Protein AF-A0A378BG82-F1 (afdb_monomer)

Organism: Klebsiella pneumoniae (NCBI:txid573)

Solvent-accessible surface area (backbone atoms only — not comparable to full-atom values): 4942 Å² total; per-residue (Å²): 87,62,53,72,66,51,67,63,74,43,79,66,79,80,82,86,80,63,85,80,85,57,61,68,60,53,48,53,51,51,54,51,50,51,50,50,48,44,39,36,76,75,71,64,45,64,68,81,54,76,36,70,36,33,70,46,47,51,69,41,100,84,72,44,66,60,40,40,33,29,82,35,86,65,87,78,79,75,134

Secondary structure (DSSP, 8-state):
-----B---EE----SSS----HHHHHHHHHHHHHHHHHHHTS--------BS-SB----TTS--SEE--SB-------

Foldseek 3Di:
DEAAEDFDWDQDDDPVPDDDPPVVRVVRVVVVVVVVVCCCPVVVDDYDYYHYPACEQDQDPVRDRRIGTHPHYDDPDDD

Mean predicted aligned error: 3.37 Å

pLDDT: mean 93.78, std 7.13, range [56.0, 98.69]

Radius of gyration: 15.23 Å; Cα contacts (8 Å, |Δi|>4): 90; chains: 1; bounding box: 37×20×41 Å

Nearest PDB structures (foldseek):
  2e9m-assembly1_A  TM=8.828E-01  e=2.269E-04  Homo sapiens
  2zox-assembly1_A  TM=8.835E-01  e=2.427E-04  Homo sapiens
  3gno-assembly1_A  TM=8.478E-01  e=2.969E-04  Oryza sativa Japonica Group
  1myr-assembly1_A-2  TM=9.061E-01  e=8.133E-04  Sinapis alba
  7z1i-assembly2_C  TM=8.946E-01  e=9.302E-04  Arabidopsis thaliana

InterPro domains:
  IPR001360 Glycoside hydrolase family 1 [PF00232] (4-77)
  IPR001360 Glycoside hydrolase family 1 [PR00131] (1-9)
  IPR001360 Glycoside hydrolase family 1 [PR00131] (22-33)
  IPR001360 Glycoside hydrolase family 1 [PR00131] (44-61)
  IPR001360 Glycoside hydrolase family 1 [PR00131] (68-79)
  IPR017853 Glycoside hydrolase superfamily [SSF51445] (4-78)

Sequence (79 aa):
MFPIENGIGVIESWDGEHPIADDYRIAYHRDHINAMKAAIFEDGAQVIGYLGWGLIDILSSQGDMRKRYGVVYVNREKP

Structure (mmCIF, N/CA/C/O backbone):
data_AF-A0A378BG82-F1
#
_entry.id   AF-A0A378BG82-F1
#
loop_
_atom_site.group_PDB
_atom_site.id
_atom_site.type_symbol
_atom_site.label_atom_id
_at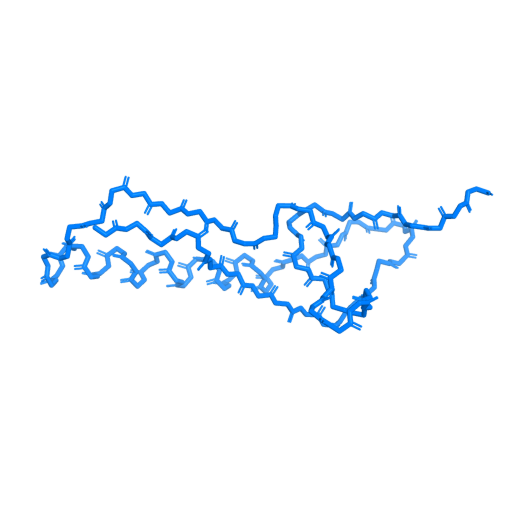om_site.label_alt_id
_atom_site.label_comp_id
_atom_site.label_asym_id
_atom_site.label_entity_id
_atom_site.label_seq_id
_atom_site.pdbx_PDB_ins_code
_atom_site.Cartn_x
_atom_site.Cartn_y
_atom_site.Cartn_z
_atom_site.occupancy
_atom_site.B_iso_or_equiv
_atom_site.auth_seq_id
_atom_site.auth_comp_id
_atom_site.auth_asym_id
_atom_site.auth_atom_id
_atom_site.pdbx_PDB_model_num
ATOM 1 N N . MET A 1 1 ? -3.778 -1.546 18.919 1.00 91.94 1 MET A N 1
ATOM 2 C CA . MET A 1 1 ? -3.021 -2.188 17.823 1.00 91.94 1 MET A CA 1
ATOM 3 C C . MET A 1 1 ? -2.821 -1.171 16.708 1.00 91.94 1 MET A C 1
ATOM 5 O O . MET A 1 1 ? -3.692 -0.337 16.495 1.00 91.94 1 MET A O 1
ATOM 9 N N . PHE A 1 2 ? -1.667 -1.191 16.050 1.00 96.25 2 PHE A N 1
ATOM 10 C CA . PHE A 1 2 ? -1.350 -0.297 14.939 1.00 96.25 2 PHE A CA 1
ATOM 11 C C . PHE A 1 2 ? -0.561 -1.119 13.906 1.00 96.25 2 PHE A C 1
ATOM 13 O O . PHE A 1 2 ? 0.624 -1.363 14.132 1.00 96.25 2 PHE A O 1
ATOM 20 N N . PRO A 1 3 ? -1.179 -1.597 12.811 1.00 95.94 3 PRO A N 1
ATOM 21 C CA . PRO A 1 3 ? -0.447 -2.198 11.701 1.00 95.94 3 PRO A CA 1
ATOM 22 C C . PRO A 1 3 ? 0.501 -1.169 11.081 1.00 95.94 3 PRO A C 1
ATOM 24 O O . PRO A 1 3 ? 0.061 -0.203 10.456 1.00 95.94 3 PRO A O 1
ATOM 27 N N . ILE A 1 4 ? 1.801 -1.344 11.317 1.00 97.38 4 ILE A N 1
ATOM 28 C CA . ILE A 1 4 ? 2.837 -0.422 10.827 1.00 97.38 4 ILE A CA 1
ATOM 29 C C . ILE A 1 4 ? 3.311 -0.756 9.408 1.00 97.38 4 ILE A C 1
ATOM 31 O O . ILE A 1 4 ? 3.890 0.100 8.749 1.00 97.38 4 ILE A O 1
ATOM 35 N N . GLU A 1 5 ? 3.052 -1.978 8.942 1.00 96.69 5 GLU A N 1
ATOM 36 C CA . GLU A 1 5 ? 3.378 -2.429 7.595 1.00 96.69 5 GLU A CA 1
ATOM 37 C C . GLU A 1 5 ? 2.262 -3.330 7.065 1.00 96.69 5 GLU A C 1
ATOM 39 O O . GLU A 1 5 ? 1.942 -4.372 7.640 1.00 96.69 5 GLU A O 1
ATOM 44 N N . ASN A 1 6 ? 1.682 -2.943 5.935 1.00 97.62 6 ASN A N 1
ATOM 45 C CA . ASN A 1 6 ? 0.882 -3.830 5.102 1.00 97.62 6 ASN A CA 1
ATOM 46 C C . ASN A 1 6 ? 0.970 -3.356 3.651 1.00 97.62 6 ASN A C 1
ATOM 48 O O . ASN A 1 6 ? 0.689 -2.197 3.363 1.00 97.62 6 ASN A O 1
ATOM 52 N N . GLY A 1 7 ? 1.385 -4.233 2.745 1.00 96.88 7 GLY A N 1
ATOM 53 C CA . GLY A 1 7 ? 1.548 -3.931 1.326 1.00 96.88 7 GLY A CA 1
ATOM 54 C C . GLY A 1 7 ? 1.945 -5.180 0.550 1.00 96.88 7 GLY A C 1
ATOM 55 O O . GLY A 1 7 ? 2.179 -6.234 1.141 1.00 96.88 7 GLY A O 1
ATOM 56 N N . ILE A 1 8 ? 2.027 -5.053 -0.772 1.00 97.00 8 ILE A N 1
ATOM 57 C CA . ILE A 1 8 ? 2.367 -6.151 -1.678 1.00 97.00 8 ILE A CA 1
ATOM 58 C C . ILE A 1 8 ? 3.551 -5.777 -2.573 1.00 97.00 8 ILE A C 1
ATOM 60 O O . ILE A 1 8 ? 3.610 -4.690 -3.155 1.00 97.00 8 ILE A O 1
ATOM 64 N N . GLY A 1 9 ? 4.501 -6.707 -2.677 1.00 95.06 9 GLY A N 1
ATOM 65 C CA . GLY A 1 9 ? 5.607 -6.641 -3.626 1.00 95.06 9 GLY A CA 1
ATOM 66 C C . GLY A 1 9 ? 5.286 -7.434 -4.890 1.00 95.06 9 GLY A C 1
ATOM 67 O O . GLY A 1 9 ? 5.059 -8.640 -4.791 1.00 95.06 9 GLY A O 1
ATOM 68 N N . VAL A 1 10 ? 5.312 -6.795 -6.059 1.00 95.56 10 VAL A 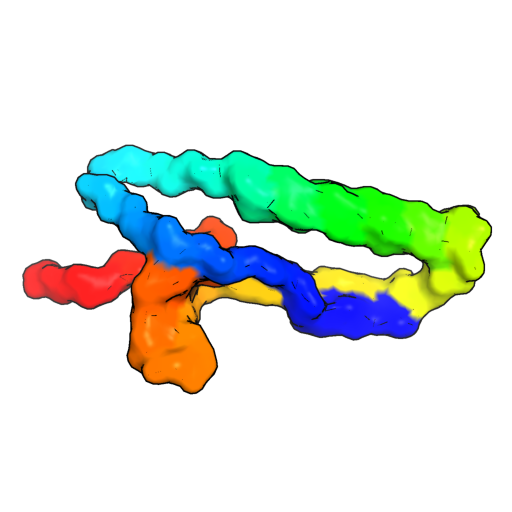N 1
ATOM 69 C CA . VAL A 1 10 ? 4.988 -7.425 -7.354 1.00 95.56 10 VAL A CA 1
ATOM 70 C C . VAL A 1 10 ? 6.149 -7.258 -8.326 1.00 95.56 10 VAL A C 1
ATOM 72 O O . VAL A 1 10 ? 6.808 -6.224 -8.331 1.00 95.56 10 VAL A O 1
ATOM 75 N N . ILE A 1 11 ? 6.447 -8.302 -9.104 1.00 93.62 11 ILE A N 1
ATOM 76 C CA . ILE A 1 11 ? 7.471 -8.235 -10.153 1.00 93.62 11 ILE A CA 1
ATOM 77 C C . ILE A 1 11 ? 6.839 -7.604 -11.389 1.00 93.62 11 ILE A C 1
ATOM 79 O O . ILE A 1 11 ? 5.979 -8.219 -12.013 1.00 93.62 11 ILE A O 1
ATOM 83 N N . GLU A 1 12 ? 7.267 -6.394 -11.727 1.00 90.50 12 GLU A N 1
ATOM 84 C CA . GLU A 1 12 ? 6.766 -5.636 -12.873 1.00 90.50 12 GLU A CA 1
ATOM 85 C C . GLU A 1 12 ? 7.752 -4.514 -13.247 1.00 90.50 12 GLU A C 1
ATOM 87 O O . GLU A 1 12 ? 8.662 -4.182 -12.480 1.00 90.50 12 GLU A O 1
ATOM 92 N N . SER A 1 13 ? 7.536 -3.894 -14.403 1.00 87.56 13 SER A N 1
ATOM 93 C CA . SER A 1 13 ? 8.316 -2.759 -14.898 1.00 87.56 13 SER A CA 1
ATOM 94 C C . SER A 1 13 ? 7.400 -1.698 -15.499 1.00 87.56 13 SER A C 1
ATOM 96 O O . SER A 1 13 ? 6.368 -2.026 -16.081 1.00 87.56 13 SER A O 1
ATOM 98 N N . TRP A 1 14 ? 7.800 -0.432 -15.380 1.00 91.25 14 TRP A N 1
ATOM 99 C CA . TRP A 1 14 ? 7.181 0.663 -16.124 1.00 91.25 14 TRP A CA 1
ATOM 100 C C . TRP A 1 14 ? 7.578 0.580 -17.603 1.00 91.25 14 TRP A C 1
ATOM 102 O O . TRP A 1 14 ? 8.692 0.158 -17.911 1.00 91.25 14 TRP A O 1
ATOM 112 N N . ASP A 1 15 ? 6.682 0.966 -18.507 1.00 90.31 15 ASP A N 1
ATOM 113 C CA . ASP A 1 15 ? 6.909 0.923 -19.957 1.00 90.31 15 ASP A CA 1
ATOM 114 C C . ASP A 1 15 ? 7.634 2.164 -20.508 1.00 90.31 15 ASP A C 1
ATOM 116 O O . ASP A 1 15 ? 7.992 2.187 -21.681 1.00 90.31 15 ASP A O 1
ATOM 120 N N . GLY A 1 16 ? 7.868 3.180 -19.673 1.00 91.50 16 GLY A N 1
ATOM 1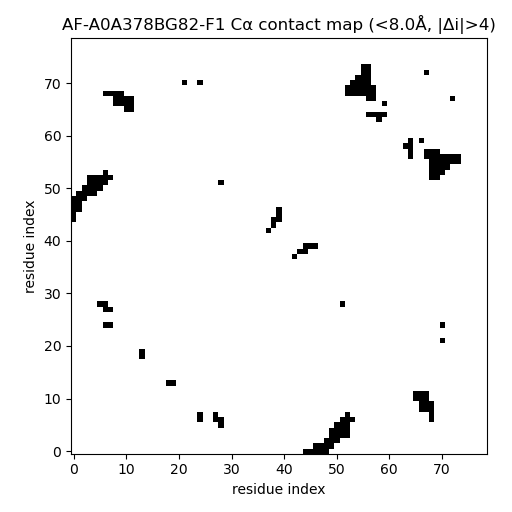21 C CA . GLY A 1 16 ? 8.519 4.428 -20.075 1.00 91.50 16 GLY A CA 1
ATOM 122 C C . GLY A 1 16 ? 7.568 5.492 -20.629 1.00 91.50 16 GLY A C 1
ATOM 123 O O . GLY A 1 16 ? 7.995 6.624 -20.851 1.00 91.50 16 GLY A O 1
ATOM 124 N N . GLU A 1 17 ? 6.288 5.167 -20.824 1.00 93.50 17 GLU A N 1
ATOM 125 C CA . GLU A 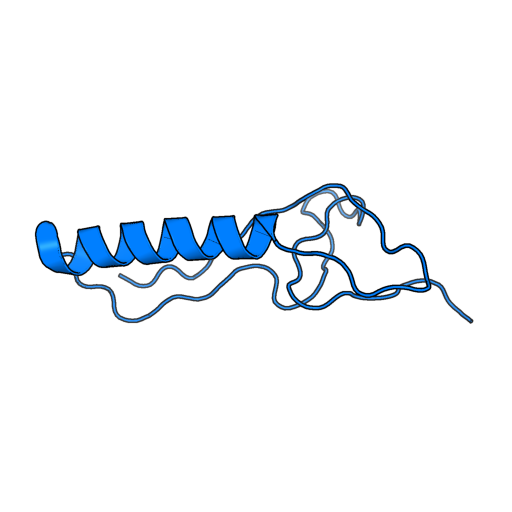1 17 ? 5.347 6.010 -21.569 1.00 93.50 17 GLU A CA 1
ATOM 126 C C . GLU A 1 17 ? 4.026 6.231 -20.821 1.00 93.50 17 GLU A C 1
ATOM 128 O O . GLU A 1 17 ? 3.565 7.369 -20.704 1.00 93.50 17 GLU A O 1
ATOM 133 N N . HIS A 1 18 ? 3.423 5.174 -20.275 1.00 94.56 18 HIS A N 1
ATOM 134 C CA . HIS A 1 18 ? 2.078 5.209 -19.702 1.00 94.56 18 HIS A CA 1
ATOM 135 C C . HIS A 1 18 ? 2.099 5.089 -18.177 1.00 94.56 18 HIS A C 1
ATOM 137 O O . HIS A 1 18 ? 2.962 4.423 -17.612 1.00 94.56 18 HIS A O 1
ATOM 143 N N . PRO A 1 19 ? 1.134 5.683 -17.457 1.00 92.56 19 PRO A N 1
ATOM 144 C CA . PRO A 1 19 ? 0.995 5.441 -16.027 1.00 92.56 19 PRO A CA 1
ATOM 145 C C . PRO A 1 19 ? 0.875 3.946 -15.709 1.00 92.56 19 PRO A C 1
ATOM 147 O O . PRO A 1 19 ? 0.204 3.197 -16.418 1.00 92.56 19 PRO A O 1
ATOM 150 N N . ILE A 1 20 ? 1.482 3.522 -14.602 1.00 94.12 20 ILE A N 1
ATOM 151 C CA . ILE A 1 20 ? 1.364 2.141 -14.130 1.00 94.12 20 ILE A CA 1
ATOM 152 C C . ILE A 1 20 ? -0.081 1.884 -13.681 1.00 94.12 20 ILE A C 1
ATOM 154 O O . ILE A 1 20 ? -0.595 2.575 -12.799 1.00 94.12 20 ILE A O 1
ATOM 158 N N . ALA A 1 21 ? -0.724 0.876 -14.272 1.00 95.19 21 ALA A N 1
ATOM 159 C CA . ALA A 1 21 ? -2.062 0.430 -13.894 1.00 95.19 21 ALA A CA 1
ATOM 160 C C . ALA A 1 21 ? -2.002 -0.446 -12.631 1.00 95.19 21 ALA A C 1
ATOM 162 O O . ALA A 1 21 ? -1.855 -1.665 -12.699 1.00 95.19 21 ALA A O 1
ATOM 163 N N . ASP A 1 22 ? -2.099 0.191 -11.466 1.00 95.94 22 ASP A N 1
ATOM 164 C CA . ASP A 1 22 ? -1.852 -0.442 -10.166 1.00 95.94 22 ASP A CA 1
ATOM 165 C C . ASP A 1 22 ? -3.113 -1.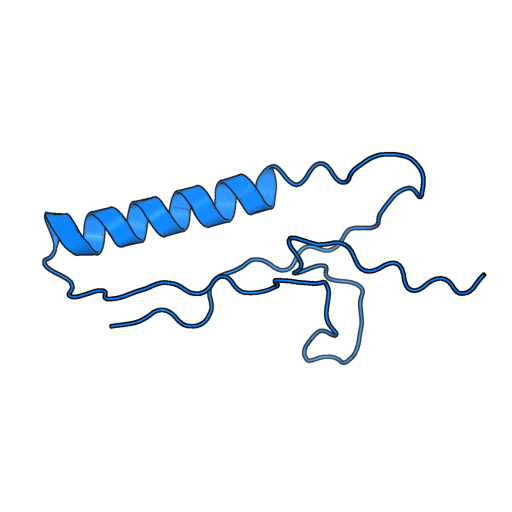021 -9.481 1.00 95.94 22 ASP A C 1
ATOM 167 O O . ASP A 1 22 ? -3.270 -1.005 -8.255 1.00 95.94 22 ASP A O 1
ATOM 171 N N . ASP A 1 23 ? -4.057 -1.529 -10.279 1.00 96.94 23 ASP A N 1
ATOM 172 C CA . ASP A 1 23 ? -5.360 -2.008 -9.793 1.00 96.94 23 ASP A CA 1
ATOM 173 C C . ASP A 1 23 ? -5.229 -3.155 -8.785 1.00 96.94 23 ASP A C 1
ATOM 175 O O . ASP A 1 23 ? -6.028 -3.272 -7.853 1.00 96.94 23 ASP A O 1
ATOM 179 N N . TYR A 1 24 ? -4.195 -3.985 -8.921 1.00 96.19 24 TYR A N 1
ATOM 180 C CA . TYR A 1 24 ? -3.957 -5.098 -8.009 1.00 96.19 24 TYR A CA 1
ATOM 181 C C . TYR A 1 24 ? -3.484 -4.621 -6.622 1.00 96.19 24 TYR A C 1
ATOM 183 O O . TYR A 1 24 ? -3.879 -5.213 -5.617 1.00 96.19 24 TYR A O 1
ATOM 191 N N . ARG A 1 25 ? -2.684 -3.544 -6.517 1.00 97.12 25 ARG A N 1
ATOM 192 C CA . ARG A 1 25 ? -2.269 -2.974 -5.220 1.00 97.12 25 ARG A CA 1
ATOM 193 C C . ARG A 1 25 ? -3.421 -2.212 -4.583 1.00 97.12 25 ARG A C 1
ATOM 195 O O . ARG A 1 25 ? -3.609 -2.294 -3.368 1.00 97.12 25 ARG A O 1
ATOM 202 N N . ILE A 1 26 ? -4.248 -1.550 -5.399 1.00 97.38 26 ILE A N 1
ATOM 203 C CA . ILE A 1 26 ? -5.511 -0.949 -4.951 1.00 97.38 26 ILE A CA 1
ATOM 204 C C . ILE A 1 26 ? -6.436 -2.024 -4.369 1.00 97.38 26 ILE A C 1
ATOM 206 O O . ILE A 1 26 ? -6.962 -1.836 -3.270 1.00 97.38 26 ILE A O 1
ATOM 210 N N . ALA A 1 27 ? -6.625 -3.144 -5.072 1.00 98.38 27 ALA A N 1
ATOM 211 C CA . ALA A 1 27 ? -7.431 -4.266 -4.594 1.00 98.38 27 ALA A CA 1
ATOM 212 C C . ALA A 1 27 ? -6.858 -4.845 -3.293 1.00 98.38 27 ALA A C 1
ATOM 214 O O . ALA A 1 27 ? -7.579 -4.950 -2.304 1.00 98.38 27 ALA A O 1
ATOM 215 N N . TYR A 1 28 ? -5.545 -5.092 -3.245 1.00 98.19 28 TYR A N 1
ATOM 216 C CA . TYR A 1 28 ? -4.864 -5.604 -2.056 1.00 98.19 28 TYR A CA 1
ATOM 217 C C . TYR A 1 28 ? -5.130 -4.741 -0.816 1.00 98.19 28 TYR A C 1
ATOM 219 O O . TYR A 1 28 ? -5.572 -5.254 0.214 1.00 98.19 28 TYR A O 1
ATOM 227 N N . HIS A 1 29 ? -4.903 -3.426 -0.900 1.00 97.88 29 HIS A N 1
ATOM 228 C CA . HIS A 1 29 ? -5.138 -2.538 0.238 1.00 97.88 29 HIS A CA 1
ATOM 229 C C . HIS A 1 29 ? -6.618 -2.428 0.593 1.00 97.88 29 HIS A C 1
ATOM 231 O O . HIS A 1 29 ? -6.955 -2.414 1.775 1.00 97.88 29 HIS A O 1
ATOM 237 N N . ARG A 1 30 ? -7.508 -2.377 -0.403 1.00 98.31 30 ARG A N 1
ATOM 238 C CA . ARG A 1 30 ? -8.957 -2.334 -0.176 1.00 98.31 30 ARG A CA 1
ATOM 239 C C . ARG A 1 30 ? -9.426 -3.541 0.629 1.00 98.31 30 ARG A C 1
ATOM 241 O O . ARG A 1 30 ? -10.142 -3.366 1.613 1.00 98.31 30 ARG A O 1
ATOM 248 N N . ASP A 1 31 ? -8.988 -4.733 0.248 1.00 98.69 31 ASP A N 1
ATOM 249 C CA . ASP A 1 31 ? -9.383 -5.975 0.906 1.00 98.69 31 ASP A CA 1
ATOM 250 C C . ASP A 1 31 ? -8.848 -6.040 2.342 1.00 98.69 31 ASP A C 1
ATOM 252 O O . ASP A 1 31 ? -9.596 -6.353 3.270 1.00 98.69 31 ASP A O 1
ATOM 256 N N . HIS A 1 32 ? -7.593 -5.638 2.566 1.00 98.38 32 HIS A N 1
ATOM 257 C CA . HIS A 1 32 ? -7.001 -5.618 3.908 1.00 98.38 32 HIS A CA 1
ATOM 258 C C . HIS A 1 32 ? -7.617 -4.552 4.820 1.00 98.38 32 HIS A C 1
ATOM 260 O O . HIS A 1 32 ? -7.833 -4.804 6.005 1.00 98.38 32 HIS A O 1
ATOM 266 N N . ILE A 1 33 ? -7.951 -3.375 4.287 1.00 98.00 33 ILE A N 1
ATOM 267 C CA . ILE A 1 33 ? -8.644 -2.327 5.046 1.00 98.00 33 ILE A CA 1
ATOM 268 C C . ILE A 1 33 ? -10.065 -2.778 5.405 1.00 98.00 33 ILE A C 1
ATOM 270 O O . ILE A 1 33 ? -10.514 -2.522 6.522 1.00 98.00 33 ILE A O 1
ATOM 274 N N . ASN A 1 34 ? -10.761 -3.490 4.513 1.00 98.56 34 ASN A N 1
ATOM 275 C CA . ASN A 1 34 ? -12.071 -4.071 4.815 1.00 98.56 34 ASN A CA 1
ATOM 276 C C . ASN A 1 34 ? -11.985 -5.157 5.897 1.00 98.56 34 ASN A C 1
ATOM 278 O O . ASN A 1 34 ? -12.814 -5.169 6.804 1.00 98.56 34 ASN A O 1
ATOM 282 N N . ALA A 1 35 ? -10.963 -6.014 5.860 1.00 98.31 35 ALA A N 1
ATOM 283 C CA . ALA A 1 35 ? -10.724 -6.997 6.916 1.00 98.31 35 ALA A CA 1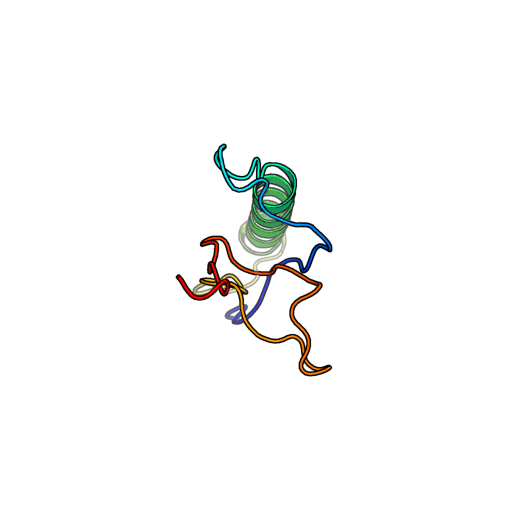
ATOM 284 C C . ALA A 1 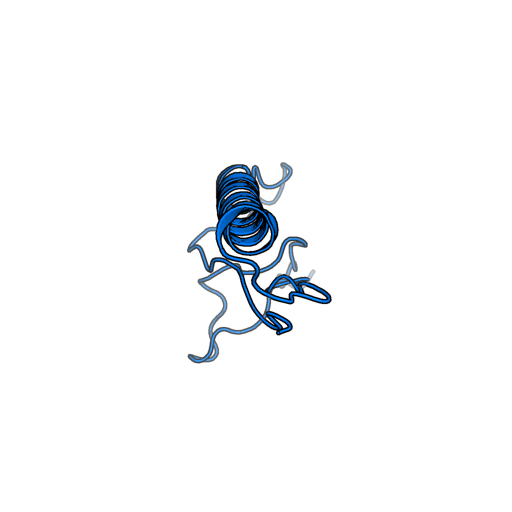35 ? -10.398 -6.326 8.263 1.00 98.31 35 ALA A C 1
ATOM 286 O O . ALA A 1 35 ? -10.942 -6.702 9.298 1.00 98.31 35 ALA A O 1
ATOM 287 N N . MET A 1 36 ? -9.568 -5.278 8.256 1.00 98.06 36 MET A N 1
ATOM 288 C CA . MET A 1 36 ? -9.275 -4.482 9.452 1.00 98.06 36 MET A CA 1
ATOM 289 C C . MET A 1 36 ? -10.538 -3.807 9.997 1.00 98.06 36 MET A C 1
ATOM 291 O O . MET A 1 36 ? -10.752 -3.785 11.206 1.00 98.06 36 MET A O 1
ATOM 295 N N . LYS A 1 37 ? -11.398 -3.290 9.115 1.00 98.19 37 LYS A N 1
ATOM 296 C CA . LYS A 1 37 ? -12.703 -2.738 9.482 1.00 98.19 37 LYS A CA 1
ATOM 297 C C . LYS A 1 37 ? -13.570 -3.797 10.174 1.00 98.19 37 LYS A C 1
ATOM 299 O O . LYS A 1 37 ? -14.097 -3.504 11.242 1.00 98.19 37 LYS A O 1
ATOM 304 N N . ALA A 1 38 ? -13.688 -5.002 9.615 1.00 98.62 38 ALA A N 1
ATOM 305 C CA . ALA A 1 38 ? -14.433 -6.096 10.242 1.00 98.62 38 ALA A CA 1
ATOM 306 C C . ALA A 1 38 ? -13.867 -6.430 11.632 1.00 98.62 38 ALA A C 1
ATOM 308 O O . ALA A 1 38 ? -14.605 -6.406 12.609 1.00 98.62 38 ALA A O 1
ATOM 309 N N . ALA A 1 39 ? -12.544 -6.572 11.766 1.00 98.12 39 ALA A N 1
ATOM 310 C CA . ALA A 1 39 ? -11.912 -6.827 13.062 1.00 98.12 39 ALA A CA 1
ATOM 311 C C . ALA A 1 39 ? -12.214 -5.733 14.109 1.00 98.12 39 ALA A C 1
ATOM 313 O O . ALA A 1 39 ? -12.386 -6.027 15.291 1.00 98.12 39 ALA A O 1
ATOM 314 N N . ILE A 1 40 ? -12.296 -4.462 13.697 1.00 98.19 40 ILE A N 1
ATOM 315 C CA . ILE A 1 40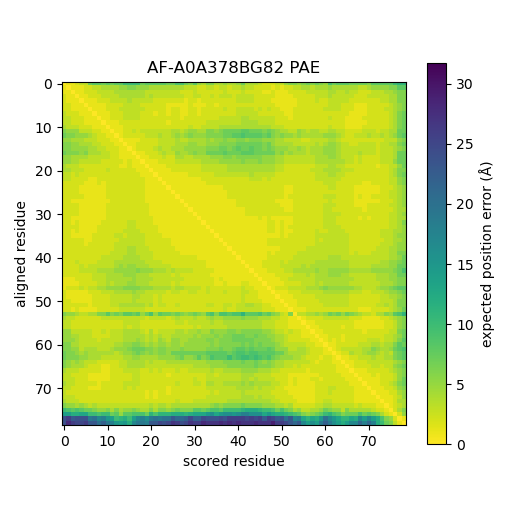 ? -12.645 -3.349 14.593 1.00 98.19 40 ILE A CA 1
ATOM 316 C C . ILE A 1 40 ? -14.110 -3.431 15.037 1.00 98.19 40 ILE A C 1
ATOM 318 O O . ILE A 1 40 ? -14.397 -3.289 16.225 1.00 98.19 40 ILE A O 1
ATOM 322 N N . PHE A 1 41 ? -15.037 -3.613 14.094 1.00 98.38 41 PHE A N 1
ATOM 323 C CA . PHE A 1 41 ? -16.472 -3.437 14.351 1.00 98.38 41 PHE A CA 1
ATOM 324 C C . PHE A 1 41 ? -17.211 -4.722 14.739 1.00 98.38 41 PHE A C 1
ATOM 326 O O . PHE A 1 41 ? -18.225 -4.636 15.427 1.00 98.38 41 PHE A O 1
ATOM 333 N N . GLU A 1 42 ? -16.725 -5.884 14.315 1.00 98.56 42 GLU A N 1
ATOM 334 C CA . GLU A 1 42 ? -17.343 -7.193 14.562 1.00 98.56 42 GLU A CA 1
ATOM 335 C C . GLU A 1 42 ? -16.651 -7.917 15.726 1.00 98.56 42 GLU A C 1
ATOM 337 O O . GLU A 1 42 ? -17.333 -8.452 16.598 1.00 98.56 42 GLU A O 1
ATOM 342 N N . ASP A 1 43 ? -15.316 -7.840 15.805 1.00 98.19 43 ASP A N 1
ATOM 343 C CA . ASP A 1 43 ? -14.522 -8.552 16.823 1.00 98.19 43 ASP A CA 1
ATOM 344 C C . ASP A 1 43 ? -14.036 -7.655 17.980 1.00 98.19 43 ASP A C 1
ATOM 346 O O . ASP A 1 43 ? -13.450 -8.135 18.953 1.00 98.19 43 ASP A O 1
ATOM 350 N N . GLY A 1 44 ? -14.261 -6.338 17.901 1.00 98.19 44 GLY A N 1
ATOM 351 C CA . GLY A 1 44 ? -13.900 -5.381 18.954 1.00 98.19 44 GLY A CA 1
ATOM 352 C C . GLY A 1 44 ? -12.402 -5.064 19.055 1.00 98.19 44 GLY A C 1
ATOM 353 O O . GLY A 1 44 ? -11.935 -4.589 20.097 1.00 98.19 44 GLY A O 1
ATOM 354 N N . ALA A 1 45 ? -11.622 -5.312 17.999 1.00 98.06 45 ALA A N 1
ATOM 355 C CA . ALA A 1 45 ? -10.198 -5.001 17.982 1.00 98.06 45 ALA A CA 1
ATOM 356 C C . ALA A 1 45 ? -9.950 -3.484 18.077 1.00 98.06 45 ALA A C 1
ATOM 358 O O . ALA A 1 45 ? -10.403 -2.694 17.250 1.00 98.06 45 ALA A O 1
ATOM 359 N N . GLN A 1 46 ? -9.147 -3.059 19.056 1.00 98.19 46 GLN A N 1
ATOM 360 C CA . GLN A 1 46 ? -8.761 -1.653 19.195 1.00 98.19 46 GLN A CA 1
ATOM 361 C C . GLN A 1 46 ? -7.617 -1.308 18.237 1.00 98.19 46 GLN A C 1
ATOM 363 O O . GLN A 1 46 ? -6.440 -1.479 18.572 1.00 98.19 46 GLN A O 1
ATOM 368 N N . VAL A 1 47 ? -7.948 -0.814 17.045 1.00 97.56 47 VAL A N 1
ATOM 369 C CA . VAL A 1 47 ? -6.979 -0.335 16.048 1.00 97.56 47 VAL A CA 1
ATOM 370 C C . VAL A 1 47 ? -6.973 1.192 16.008 1.00 97.56 47 VAL A C 1
ATOM 372 O O . VAL A 1 47 ? -8.024 1.813 15.903 1.00 97.56 47 VAL A O 1
ATOM 375 N N . ILE A 1 48 ? -5.789 1.801 16.102 1.00 96.69 48 ILE A N 1
ATOM 376 C CA . ILE A 1 48 ? -5.623 3.266 16.225 1.00 96.69 48 ILE A CA 1
ATOM 377 C C . ILE A 1 48 ? -4.988 3.926 14.991 1.00 96.69 48 ILE A C 1
ATOM 379 O O . ILE A 1 48 ? -4.803 5.139 14.964 1.00 96.69 48 ILE A O 1
ATOM 383 N N . GLY A 1 49 ? -4.643 3.141 13.974 1.00 95.62 49 GLY A N 1
ATOM 384 C CA . GLY A 1 49 ? -4.067 3.627 12.724 1.00 95.62 49 GLY A CA 1
ATOM 385 C C . GLY A 1 49 ? -3.589 2.480 11.842 1.00 95.62 49 GLY A C 1
ATOM 386 O O . GLY A 1 49 ? -3.640 1.326 12.258 1.00 95.62 49 GLY A O 1
ATOM 387 N N . TYR A 1 50 ? -3.153 2.811 10.628 1.00 96.62 50 TYR A N 1
ATOM 388 C CA . TYR A 1 50 ? -2.664 1.877 9.615 1.00 96.62 50 TYR A CA 1
ATOM 389 C C . TYR A 1 50 ? -1.618 2.590 8.754 1.00 96.62 50 TYR A C 1
ATOM 391 O O . TYR A 1 50 ? -1.885 3.677 8.237 1.00 96.62 50 TYR A O 1
ATOM 399 N N . LEU A 1 51 ? -0.440 1.989 8.598 1.00 96.94 51 LEU A N 1
ATOM 400 C CA . LEU A 1 51 ? 0.597 2.465 7.686 1.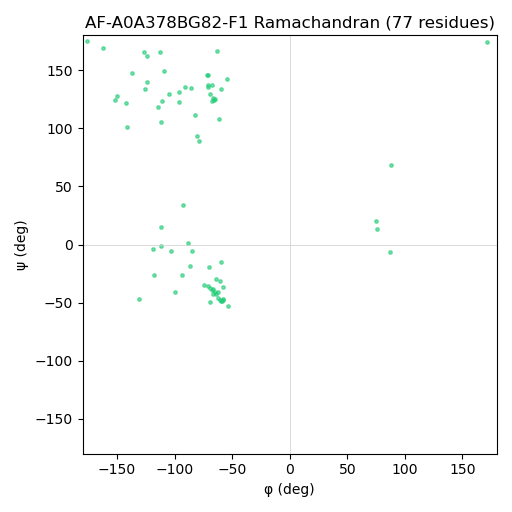00 96.94 51 LEU A CA 1
ATOM 401 C C . LEU A 1 51 ? 0.804 1.438 6.571 1.00 96.94 51 LEU A C 1
ATOM 403 O O . LEU A 1 51 ? 1.161 0.283 6.806 1.00 96.94 51 LEU A O 1
ATOM 407 N N . GLY A 1 52 ? 0.547 1.880 5.339 1.00 95.62 52 GLY A N 1
ATOM 408 C CA . GLY A 1 52 ? 0.795 1.083 4.146 1.00 95.62 52 GLY A CA 1
ATOM 409 C C . GLY A 1 52 ? 2.292 0.950 3.886 1.00 95.62 52 GLY A C 1
ATOM 410 O O . GLY A 1 52 ? 3.040 1.922 3.998 1.00 95.62 52 GLY A O 1
ATOM 411 N N . TRP A 1 53 ? 2.724 -0.254 3.521 1.00 96.38 53 TRP A N 1
ATOM 412 C CA . TRP A 1 53 ? 4.092 -0.496 3.097 1.00 96.38 53 TRP A CA 1
ATOM 413 C C . TRP A 1 53 ? 4.263 -0.218 1.609 1.00 96.38 53 TRP A C 1
ATOM 415 O O . TRP A 1 53 ? 3.483 -0.687 0.780 1.00 96.38 53 TRP A O 1
ATOM 425 N N . GLY A 1 54 ? 5.360 0.486 1.329 1.00 89.31 54 GLY A N 1
ATOM 426 C CA . GLY A 1 54 ? 5.804 0.917 0.017 1.00 89.31 54 GLY A CA 1
ATOM 427 C C . GLY A 1 54 ? 5.212 2.268 -0.366 1.00 89.31 54 GLY A C 1
ATOM 428 O O . GLY A 1 54 ? 4.397 2.346 -1.275 1.00 89.31 54 GLY A O 1
ATOM 429 N N . LEU A 1 55 ? 5.610 3.361 0.296 1.00 94.44 55 LEU A N 1
ATOM 430 C CA . LEU A 1 55 ? 5.266 4.700 -0.208 1.00 94.44 55 LEU A CA 1
ATOM 431 C C . LEU A 1 55 ? 5.908 4.930 -1.585 1.00 94.44 55 LEU A C 1
ATOM 433 O O . LEU A 1 55 ? 5.252 5.361 -2.527 1.00 94.44 55 LEU A O 1
ATOM 437 N N . ILE A 1 56 ? 7.189 4.588 -1.694 1.00 95.56 56 ILE A N 1
ATOM 438 C CA . ILE A 1 56 ? 7.975 4.625 -2.925 1.00 95.56 56 ILE A CA 1
ATOM 439 C C . ILE A 1 56 ? 8.574 3.241 -3.183 1.00 95.56 56 ILE A C 1
ATOM 441 O O . ILE A 1 56 ? 8.688 2.427 -2.263 1.00 95.56 56 ILE A O 1
ATOM 445 N N . ASP A 1 57 ? 9.000 2.978 -4.413 1.00 94.75 57 ASP A N 1
ATOM 446 C CA . ASP A 1 57 ? 9.770 1.772 -4.714 1.00 94.75 57 ASP A CA 1
ATOM 447 C C . ASP A 1 57 ? 11.137 1.783 -4.018 1.00 94.75 57 ASP A C 1
ATOM 449 O O . ASP A 1 57 ? 11.959 2.677 -4.233 1.00 94.75 57 ASP A O 1
ATOM 453 N N . ILE A 1 58 ? 11.411 0.741 -3.229 1.00 92.94 58 ILE A N 1
ATOM 454 C CA . ILE A 1 58 ? 12.655 0.559 -2.469 1.00 92.94 58 ILE A CA 1
ATOM 455 C C . ILE A 1 58 ? 13.305 -0.795 -2.759 1.00 92.94 58 ILE A C 1
ATOM 457 O O . ILE A 1 58 ? 12.674 -1.687 -3.324 1.00 92.94 58 ILE A O 1
ATOM 461 N N . LEU A 1 59 ? 14.571 -0.940 -2.352 1.00 92.69 59 LEU A N 1
ATOM 462 C CA . LEU A 1 59 ? 15.294 -2.209 -2.444 1.00 92.69 59 LEU A CA 1
ATOM 463 C C . LEU A 1 59 ? 14.571 -3.285 -1.636 1.00 92.69 59 LEU A C 1
ATOM 465 O O . LEU A 1 59 ? 14.201 -3.069 -0.482 1.00 92.69 59 LEU A O 1
ATOM 469 N N . SER A 1 60 ? 14.405 -4.457 -2.245 1.00 91.06 60 SER A N 1
ATOM 470 C CA . SER A 1 60 ? 13.971 -5.646 -1.520 1.00 91.06 60 SER A CA 1
ATOM 471 C C . SER A 1 60 ? 15.011 -6.042 -0.469 1.00 91.06 60 SER A C 1
ATOM 473 O O . SER A 1 60 ? 16.172 -5.634 -0.526 1.00 91.06 60 SER A O 1
ATOM 475 N N . SER A 1 61 ? 14.638 -6.926 0.456 1.00 90.25 61 SER A N 1
ATOM 476 C CA . SER A 1 61 ? 15.580 -7.493 1.432 1.00 90.25 61 SER A CA 1
ATOM 477 C C . SER A 1 61 ? 16.747 -8.258 0.787 1.00 90.25 61 SER A C 1
ATOM 479 O O . SER A 1 61 ? 17.738 -8.524 1.457 1.00 90.25 61 SER A O 1
ATOM 481 N N . GLN A 1 62 ? 16.647 -8.608 -0.504 1.00 91.56 62 GLN A N 1
ATOM 482 C CA . GLN A 1 62 ? 17.733 -9.210 -1.289 1.00 91.56 62 GLN A CA 1
ATOM 483 C C . GLN A 1 62 ? 18.642 -8.166 -1.962 1.00 91.56 62 GLN A C 1
ATOM 485 O O . GLN A 1 62 ? 19.579 -8.532 -2.664 1.00 91.56 62 GLN A O 1
ATOM 490 N N . GLY A 1 63 ? 18.383 -6.871 -1.763 1.00 90.00 63 GLY A N 1
ATOM 491 C CA . GLY A 1 63 ? 19.161 -5.785 -2.355 1.00 90.00 63 GLY A CA 1
ATOM 492 C C . GLY A 1 63 ? 18.881 -5.549 -3.840 1.00 90.00 63 GLY A C 1
ATOM 493 O O . GLY A 1 63 ? 19.639 -4.834 -4.487 1.00 90.00 63 GLY A O 1
ATOM 494 N N . ASP A 1 64 ? 17.810 -6.127 -4.391 1.00 90.12 64 ASP A N 1
ATOM 495 C CA . ASP A 1 64 ? 17.401 -5.923 -5.783 1.00 90.12 64 ASP A CA 1
ATOM 496 C C . ASP A 1 64 ? 16.073 -5.162 -5.909 1.00 90.12 64 ASP A C 1
ATOM 498 O O . ASP A 1 64 ? 15.323 -5.022 -4.939 1.00 90.12 64 ASP A O 1
ATOM 502 N N . MET A 1 65 ? 15.798 -4.691 -7.129 1.00 90.19 65 MET A N 1
ATOM 503 C CA . MET A 1 65 ? 14.630 -3.883 -7.501 1.00 90.19 65 MET A CA 1
ATOM 504 C C . MET A 1 65 ? 13.637 -4.582 -8.418 1.00 90.19 65 MET A C 1
ATOM 506 O O . MET A 1 65 ? 12.797 -3.926 -9.026 1.00 90.19 65 MET A O 1
ATOM 510 N N . ARG A 1 66 ? 13.723 -5.907 -8.550 1.00 90.69 66 ARG A N 1
ATOM 511 C CA . ARG A 1 66 ? 12.815 -6.648 -9.435 1.00 90.69 66 ARG A CA 1
ATOM 512 C C . ARG A 1 66 ? 11.371 -6.547 -8.959 1.00 90.69 66 ARG A C 1
ATOM 514 O O . ARG A 1 66 ? 10.459 -6.637 -9.769 1.00 90.69 66 ARG A O 1
ATOM 521 N N . LYS A 1 67 ? 11.173 -6.398 -7.646 1.00 93.38 67 LYS A N 1
ATOM 522 C CA . LYS A 1 67 ? 9.864 -6.180 -7.034 1.00 93.38 67 LYS A CA 1
ATOM 523 C C . LYS A 1 67 ? 9.624 -4.696 -6.811 1.00 93.38 67 LYS A C 1
ATOM 525 O O . LYS A 1 67 ? 10.440 -4.021 -6.185 1.00 93.38 67 LYS A O 1
ATOM 530 N N . ARG A 1 68 ? 8.456 -4.241 -7.240 1.00 94.94 68 ARG A N 1
ATOM 531 C CA . ARG A 1 68 ? 7.879 -2.958 -6.868 1.00 94.94 68 ARG A CA 1
ATOM 532 C C . ARG A 1 68 ? 7.009 -3.117 -5.634 1.00 94.94 68 ARG A C 1
ATOM 534 O O . ARG A 1 68 ? 6.224 -4.061 -5.536 1.00 94.94 68 ARG A O 1
ATOM 541 N N . TYR A 1 69 ? 7.164 -2.188 -4.701 1.00 95.44 69 TYR A N 1
ATOM 542 C CA . TYR A 1 69 ? 6.362 -2.093 -3.475 1.00 95.44 69 TYR A CA 1
ATOM 543 C C . TYR A 1 69 ? 5.579 -0.781 -3.438 1.00 95.44 69 TYR A C 1
ATOM 545 O O . TYR A 1 69 ? 4.548 -0.707 -2.778 1.00 95.44 69 TYR A O 1
ATOM 553 N N . GLY A 1 70 ? 6.104 0.234 -4.128 1.00 95.25 70 GLY A N 1
ATOM 554 C CA . GLY A 1 70 ? 5.697 1.621 -4.062 1.00 95.25 70 GLY A CA 1
ATOM 555 C C . GLY A 1 70 ? 4.342 1.888 -4.689 1.00 95.25 70 GLY A C 1
ATOM 556 O O . GLY A 1 70 ? 4.114 1.506 -5.835 1.00 95.25 70 GLY A O 1
ATOM 557 N N . VAL A 1 71 ? 3.512 2.675 -4.005 1.00 95.62 71 VAL A N 1
ATOM 558 C CA . VAL A 1 71 ? 2.413 3.407 -4.659 1.00 95.62 71 VAL A CA 1
ATOM 559 C C . VAL A 1 71 ? 2.938 4.545 -5.547 1.00 95.62 71 VAL A C 1
ATOM 561 O O . VAL A 1 71 ? 2.244 5.000 -6.451 1.00 95.62 71 VAL A O 1
ATOM 564 N N . VAL A 1 72 ? 4.180 4.989 -5.324 1.00 95.06 72 VAL A N 1
ATOM 565 C CA . VAL A 1 72 ? 4.912 5.907 -6.204 1.00 95.06 72 VAL A CA 1
ATOM 566 C C . VAL A 1 72 ? 6.068 5.168 -6.874 1.00 95.06 72 VAL A C 1
ATOM 568 O O . VAL A 1 72 ? 6.946 4.609 -6.206 1.00 95.06 72 VAL A O 1
ATOM 571 N N . TYR A 1 73 ? 6.079 5.201 -8.206 1.00 94.44 73 TYR A N 1
ATOM 572 C CA . TYR A 1 73 ? 7.169 4.658 -9.009 1.00 94.44 73 TYR A CA 1
ATOM 573 C C . TYR A 1 73 ? 8.458 5.467 -8.842 1.00 94.44 73 TYR A C 1
ATOM 575 O O . TYR A 1 73 ? 8.435 6.697 -8.860 1.00 94.44 73 TYR A O 1
ATOM 583 N N . VAL A 1 74 ? 9.593 4.773 -8.723 1.00 92.50 74 VAL A N 1
ATOM 584 C CA . VAL A 1 74 ? 10.926 5.395 -8.728 1.00 92.50 74 VAL A CA 1
ATOM 585 C C . VAL A 1 74 ? 11.661 4.983 -9.998 1.00 92.50 74 VAL A C 1
ATOM 587 O O . VAL A 1 74 ? 12.153 3.855 -10.082 1.00 92.50 74 VAL A O 1
ATOM 590 N N . ASN A 1 75 ? 11.777 5.915 -10.951 1.00 89.25 75 ASN A N 1
ATOM 591 C CA . ASN A 1 75 ? 12.646 5.737 -12.113 1.00 89.25 75 ASN A CA 1
ATOM 592 C C . ASN A 1 75 ? 14.116 5.777 -11.666 1.00 89.25 75 ASN A C 1
ATOM 594 O O . ASN A 1 75 ? 14.534 6.675 -10.934 1.00 89.25 75 ASN A O 1
ATOM 598 N N . ARG A 1 76 ? 14.887 4.775 -12.084 1.00 80.75 76 ARG A N 1
ATOM 599 C CA . ARG A 1 76 ? 16.297 4.574 -11.713 1.00 80.75 76 ARG A CA 1
ATOM 600 C C . ARG A 1 76 ? 17.229 4.601 -12.912 1.00 80.75 76 ARG A C 1
ATOM 602 O O . ARG A 1 76 ? 18.442 4.495 -12.728 1.00 80.75 76 ARG A O 1
ATOM 609 N N . GLU A 1 77 ? 16.678 4.714 -14.114 1.00 75.38 77 GLU A N 1
ATOM 610 C CA . GLU A 1 77 ? 17.474 4.952 -15.303 1.00 75.38 77 GLU A CA 1
ATOM 611 C C . GLU A 1 77 ? 18.089 6.346 -15.179 1.00 75.38 77 GLU A C 1
ATOM 613 O O . GLU A 1 77 ? 17.411 7.328 -14.863 1.00 75.38 77 GLU A O 1
ATOM 618 N N . LYS A 1 78 ? 19.415 6.417 -15.324 1.00 57.94 78 LYS A N 1
ATOM 619 C CA . LYS A 1 78 ? 20.094 7.707 -15.432 1.00 57.94 78 LYS A CA 1
ATOM 620 C C . LYS A 1 78 ? 19.746 8.305 -16.801 1.00 57.94 78 LYS A C 1
ATOM 622 O O . LYS A 1 78 ? 19.621 7.524 -17.744 1.00 57.94 78 LYS A O 1
ATOM 627 N N . PRO A 1 79 ? 19.613 9.637 -16.922 1.00 56.00 79 PRO A N 1
ATOM 628 C CA . PRO A 1 79 ? 19.675 10.272 -18.234 1.00 56.00 79 PRO A CA 1
ATOM 629 C C . PRO A 1 79 ? 20.982 9.925 -18.959 1.00 56.00 79 PRO A C 1
ATOM 631 O O . PRO A 1 79 ? 21.996 9.647 -18.266 1.00 56.00 79 PRO A O 1
#